Protein AF-A0A958IWS3-F1 (afdb_monomer)

Structure (mmCIF, N/CA/C/O backbone):
data_AF-A0A958IWS3-F1
#
_entry.id   AF-A0A958IWS3-F1
#
loop_
_atom_site.group_PDB
_atom_site.id
_atom_site.type_symbol
_atom_site.label_atom_id
_atom_site.label_alt_id
_atom_site.label_comp_id
_atom_site.label_asym_id
_atom_site.label_entity_id
_atom_site.label_seq_id
_atom_site.pdbx_PDB_ins_code
_atom_site.Cartn_x
_atom_site.Cartn_y
_atom_site.Cartn_z
_atom_site.occupancy
_atom_site.B_iso_or_equiv
_atom_site.auth_seq_id
_atom_site.auth_comp_id
_atom_site.auth_asym_id
_atom_site.auth_atom_id
_atom_site.pdbx_PDB_model_num
ATOM 1 N N . ARG A 1 1 ? -24.793 9.537 25.119 1.00 51.03 1 ARG A N 1
ATOM 2 C CA . ARG A 1 1 ? -24.970 8.176 24.562 1.00 51.03 1 ARG A CA 1
ATOM 3 C C . ARG A 1 1 ? -23.933 7.932 23.467 1.00 51.03 1 ARG A C 1
ATOM 5 O O . ARG A 1 1 ? -23.207 6.966 23.601 1.00 51.03 1 ARG A O 1
ATOM 12 N N . ASP A 1 2 ? -23.706 8.887 22.560 1.00 61.97 2 ASP A N 1
ATOM 13 C CA . ASP A 1 2 ? -22.748 8.758 21.442 1.00 61.97 2 ASP A CA 1
ATOM 14 C C . ASP A 1 2 ? -21.274 8.515 21.813 1.00 61.97 2 ASP A C 1
ATOM 16 O O . ASP A 1 2 ? -20.557 7.864 21.063 1.00 61.97 2 ASP A O 1
ATOM 20 N N . VAL A 1 3 ? -20.793 9.020 22.956 1.00 63.09 3 VAL A N 1
ATOM 21 C CA . VAL A 1 3 ? -19.391 8.812 23.378 1.00 63.09 3 VAL A CA 1
ATOM 22 C C . VAL A 1 3 ? -19.126 7.338 23.709 1.00 63.09 3 VAL A C 1
ATOM 24 O O . VAL A 1 3 ? -18.159 6.768 23.223 1.00 63.09 3 VAL A O 1
ATOM 27 N N . ALA A 1 4 ? -20.041 6.688 24.436 1.00 74.38 4 ALA A N 1
ATOM 28 C CA . ALA A 1 4 ? -19.896 5.283 24.819 1.00 74.38 4 ALA A CA 1
ATOM 29 C C . ALA A 1 4 ? -19.948 4.333 23.608 1.00 74.38 4 ALA A C 1
ATOM 31 O O . ALA A 1 4 ? -19.240 3.328 23.581 1.00 74.38 4 ALA A O 1
ATOM 32 N N . ASP A 1 5 ? -20.754 4.663 22.595 1.00 78.69 5 ASP A N 1
ATOM 33 C CA . ASP A 1 5 ? -20.848 3.871 21.366 1.00 78.69 5 ASP A CA 1
ATOM 34 C C . ASP A 1 5 ? -19.578 4.013 20.509 1.00 78.69 5 ASP A C 1
ATOM 36 O O . ASP A 1 5 ? -19.075 3.025 19.973 1.00 78.69 5 ASP A O 1
ATOM 40 N N . ARG A 1 6 ? -18.997 5.220 20.440 1.00 75.50 6 ARG A N 1
ATOM 41 C CA . ARG A 1 6 ? -17.721 5.475 19.747 1.00 75.50 6 ARG A CA 1
ATOM 42 C C . ARG A 1 6 ? -16.547 4.757 20.400 1.00 75.50 6 ARG A C 1
ATOM 44 O O . ARG A 1 6 ? -15.743 4.160 19.685 1.00 75.50 6 ARG A O 1
ATOM 51 N N . ASP A 1 7 ? -16.476 4.786 21.727 1.00 80.56 7 ASP A N 1
ATOM 52 C CA . ASP A 1 7 ? -15.429 4.105 22.490 1.00 80.56 7 ASP A CA 1
ATOM 53 C C . ASP A 1 7 ? -15.537 2.585 22.319 1.00 80.56 7 ASP A C 1
ATOM 55 O O . ASP A 1 7 ? -14.539 1.899 22.098 1.00 80.56 7 ASP A O 1
ATOM 59 N N . ARG A 1 8 ? -16.762 2.046 22.316 1.00 86.38 8 ARG A N 1
ATOM 60 C CA . ARG A 1 8 ? -17.004 0.621 22.064 1.00 86.38 8 ARG A CA 1
ATOM 61 C C . ARG A 1 8 ? -16.548 0.191 20.668 1.00 86.38 8 ARG A C 1
ATOM 63 O O . ARG A 1 8 ? -15.902 -0.847 20.532 1.00 86.38 8 ARG A O 1
ATOM 70 N N . LEU A 1 9 ? -16.863 0.978 19.639 1.00 85.88 9 LEU A N 1
ATOM 71 C CA . LEU A 1 9 ? -16.409 0.714 18.270 1.00 85.88 9 LEU A CA 1
ATOM 72 C C . LEU A 1 9 ? -14.882 0.829 18.141 1.00 85.88 9 LEU A C 1
ATOM 74 O O . LEU A 1 9 ? -14.274 0.038 17.421 1.00 85.88 9 LEU A O 1
ATOM 78 N N . ALA A 1 10 ? -14.257 1.763 18.866 1.00 85.06 10 ALA A N 1
ATOM 79 C CA . ALA A 1 10 ? -12.801 1.907 18.910 1.00 85.06 10 ALA A CA 1
ATOM 80 C C . ALA A 1 10 ? -12.129 0.636 19.447 1.00 85.06 10 ALA A C 1
ATOM 82 O O . ALA A 1 10 ? -11.186 0.127 18.840 1.00 85.06 10 ALA A O 1
ATOM 83 N N . ILE A 1 11 ? -12.661 0.096 20.549 1.00 87.19 11 ILE A N 1
ATOM 84 C CA . ILE A 1 11 ? -12.180 -1.140 21.176 1.00 87.19 11 ILE A CA 1
ATOM 85 C C . ILE A 1 11 ? -12.314 -2.318 20.204 1.00 87.19 11 ILE A C 1
ATOM 87 O O . ILE A 1 11 ? -11.347 -3.043 19.979 1.00 87.19 11 ILE A O 1
ATOM 91 N N . GLN A 1 12 ? -13.472 -2.468 19.556 1.00 89.19 12 GLN A N 1
ATOM 92 C CA . GLN A 1 12 ? -13.689 -3.537 18.578 1.00 89.19 12 GLN A CA 1
ATOM 93 C C . GLN A 1 12 ? -12.730 -3.432 17.380 1.00 89.19 12 GLN A C 1
ATOM 95 O O . GLN A 1 12 ? -12.196 -4.439 16.908 1.00 89.19 12 GLN A O 1
ATOM 100 N N . LEU A 1 13 ? -12.482 -2.218 16.878 1.00 90.50 13 LEU A N 1
ATOM 101 C CA . LEU A 1 13 ? -11.506 -2.008 15.812 1.00 90.50 13 LEU A CA 1
ATOM 102 C C . LEU A 1 13 ? -10.088 -2.352 16.284 1.00 90.50 13 LEU A C 1
ATOM 104 O O . LEU A 1 13 ? -9.348 -2.998 15.545 1.00 90.50 13 LEU A O 1
ATOM 108 N N . MET A 1 14 ? -9.708 -1.956 17.499 1.00 90.12 14 MET A N 1
ATOM 109 C CA . MET A 1 14 ? -8.414 -2.312 18.084 1.00 90.12 14 MET A CA 1
ATOM 110 C C . MET A 1 14 ? -8.205 -3.824 18.140 1.00 90.12 14 MET A C 1
ATOM 112 O O . MET A 1 14 ? -7.153 -4.304 17.716 1.00 90.12 14 MET A O 1
ATOM 116 N N . GLU A 1 15 ? -9.200 -4.574 18.612 1.00 89.81 15 GLU A N 1
ATOM 117 C CA . GLU A 1 15 ? -9.157 -6.038 18.646 1.00 89.81 15 GLU A CA 1
ATOM 118 C C . GLU A 1 15 ? -8.974 -6.612 17.234 1.00 89.81 15 GLU A C 1
ATOM 120 O O . GLU A 1 15 ? -8.077 -7.422 16.997 1.00 89.81 15 GLU A O 1
ATOM 125 N N . ASN A 1 16 ? -9.737 -6.115 16.255 1.00 88.00 16 ASN A N 1
ATOM 126 C CA . ASN A 1 16 ? -9.606 -6.531 14.857 1.00 88.00 16 ASN A CA 1
ATOM 127 C C . ASN A 1 16 ? -8.233 -6.198 14.250 1.00 88.00 16 ASN A C 1
ATOM 129 O O . ASN A 1 16 ? -7.681 -6.985 13.482 1.00 88.00 16 ASN A O 1
ATOM 133 N N . LEU A 1 17 ? -7.634 -5.059 14.595 1.00 88.00 17 LEU A N 1
ATOM 134 C CA . LEU A 1 17 ? -6.296 -4.699 14.122 1.00 88.00 17 LEU A CA 1
ATOM 135 C C . LEU A 1 17 ? -5.208 -5.621 14.691 1.00 88.00 17 LEU A C 1
ATOM 137 O O . LEU A 1 17 ? -4.208 -5.872 14.006 1.00 88.00 17 LEU A O 1
ATOM 141 N N . GLN A 1 18 ? -5.407 -6.141 15.904 1.00 86.00 18 GLN A N 1
ATOM 142 C CA . GLN A 1 18 ? -4.487 -7.063 16.576 1.00 86.00 18 GLN A CA 1
ATOM 143 C C . GLN A 1 18 ? -4.638 -8.517 16.112 1.00 86.00 18 GLN A C 1
ATOM 145 O O . GLN A 1 18 ? -3.690 -9.287 16.235 1.00 86.00 18 GLN A O 1
ATOM 150 N N . ARG A 1 19 ? -5.773 -8.885 15.508 1.00 89.06 19 ARG A N 1
ATOM 151 C CA . ARG A 1 19 ? -6.006 -10.229 14.961 1.00 89.06 19 ARG A CA 1
ATOM 152 C C . ARG A 1 19 ? -4.977 -10.624 13.905 1.00 89.06 19 ARG A C 1
ATOM 154 O O . ARG A 1 19 ? -4.791 -9.921 12.910 1.00 89.06 19 ARG A O 1
ATOM 161 N N . GLU A 1 20 ? -4.315 -11.756 14.104 1.00 83.19 20 GLU A N 1
ATOM 162 C CA . GLU A 1 20 ? -3.291 -12.269 13.182 1.00 83.19 20 GLU A CA 1
ATOM 163 C C . GLU A 1 20 ? -3.886 -12.940 11.941 1.00 83.19 20 GLU A C 1
ATOM 165 O O . GLU A 1 20 ? -3.239 -12.976 10.898 1.00 83.19 20 GLU A O 1
ATOM 170 N N . ASP A 1 21 ? -5.125 -13.424 12.038 1.00 83.50 21 ASP A N 1
ATOM 171 C CA . ASP A 1 21 ? -5.863 -14.084 10.961 1.00 83.50 21 ASP A CA 1
ATOM 172 C C . ASP A 1 21 ? -6.512 -13.099 9.978 1.00 83.50 21 ASP A C 1
ATOM 174 O O . ASP A 1 21 ? -6.904 -13.484 8.877 1.00 83.50 21 ASP A O 1
ATOM 178 N N . LEU A 1 22 ? -6.599 -11.819 10.350 1.00 86.38 22 LEU A N 1
ATOM 179 C CA . LEU A 1 22 ? -7.222 -10.792 9.527 1.00 86.38 22 LEU A CA 1
ATOM 180 C C . LEU A 1 22 ? -6.250 -10.256 8.467 1.00 86.38 22 LEU A C 1
ATOM 182 O O . LEU A 1 22 ? -5.120 -9.852 8.774 1.00 86.38 22 LEU A O 1
ATOM 186 N N . SER A 1 23 ? -6.709 -10.203 7.215 1.00 91.38 23 SER A N 1
ATOM 187 C CA . SER A 1 23 ? -5.912 -9.698 6.098 1.00 91.38 23 SER A CA 1
ATOM 188 C C . SER A 1 23 ? -5.564 -8.209 6.291 1.00 91.38 23 SER A C 1
ATOM 190 O O . SER A 1 23 ? -6.364 -7.433 6.828 1.00 91.38 23 SER A O 1
ATOM 192 N N . PRO A 1 24 ? -4.381 -7.752 5.835 1.00 92.75 24 PRO A N 1
ATOM 193 C CA . PRO A 1 24 ? -4.035 -6.332 5.827 1.00 92.75 24 PRO A CA 1
ATOM 194 C C . PRO A 1 24 ? -5.052 -5.441 5.094 1.00 92.75 24 PRO A C 1
ATOM 196 O O . PRO A 1 24 ? -5.200 -4.274 5.458 1.00 92.75 24 PRO A O 1
ATOM 199 N N . ILE A 1 25 ? -5.750 -5.976 4.084 1.00 95.50 25 ILE A N 1
ATOM 200 C CA . ILE A 1 25 ? -6.798 -5.261 3.343 1.00 95.50 25 ILE A CA 1
ATOM 201 C C . ILE A 1 25 ? -8.041 -5.078 4.212 1.00 95.50 25 ILE A C 1
ATOM 203 O O . ILE A 1 25 ? -8.577 -3.972 4.274 1.00 95.50 25 ILE A O 1
ATOM 207 N N . ASP A 1 26 ? -8.451 -6.107 4.950 1.00 94.25 26 ASP A N 1
ATOM 208 C CA . ASP A 1 26 ? -9.602 -6.016 5.854 1.00 94.25 26 ASP A CA 1
ATOM 209 C C . ASP A 1 26 ? -9.333 -5.031 6.995 1.00 94.25 26 ASP A C 1
ATOM 211 O O . ASP A 1 26 ? -10.180 -4.202 7.323 1.00 94.25 26 ASP A O 1
ATOM 215 N N . LYS A 1 27 ? -8.107 -5.032 7.536 1.00 94.38 27 LYS A N 1
ATOM 216 C CA . LYS A 1 27 ? -7.655 -4.031 8.517 1.00 94.38 27 LYS A CA 1
ATOM 217 C C . LYS A 1 27 ? -7.737 -2.606 7.964 1.00 94.38 27 LYS A C 1
ATOM 219 O O . LYS A 1 27 ? -8.176 -1.695 8.665 1.00 94.38 27 LYS A O 1
ATOM 224 N N . ALA A 1 28 ? -7.334 -2.406 6.709 1.00 95.81 28 ALA A N 1
ATOM 225 C CA . ALA A 1 28 ? -7.420 -1.108 6.044 1.00 95.81 28 ALA A CA 1
ATOM 226 C C . ALA A 1 28 ? -8.875 -0.654 5.840 1.00 95.81 28 ALA A C 1
ATOM 228 O O . ALA A 1 28 ? -9.194 0.511 6.081 1.00 95.81 28 ALA A O 1
ATOM 229 N N . ARG A 1 29 ? -9.766 -1.571 5.442 1.00 95.44 29 ARG A N 1
ATOM 230 C CA . ARG A 1 29 ? -11.201 -1.296 5.276 1.00 95.44 29 ARG A CA 1
ATOM 231 C C . ARG A 1 29 ? -11.873 -0.971 6.610 1.00 95.44 29 ARG A C 1
ATOM 233 O O . ARG A 1 29 ? -12.578 0.029 6.684 1.00 95.44 29 ARG A O 1
ATOM 240 N N . GLY A 1 30 ? -11.566 -1.717 7.672 1.00 93.81 30 GLY A N 1
ATOM 241 C CA . GLY A 1 30 ? -12.077 -1.442 9.019 1.00 93.81 30 GLY A CA 1
ATOM 242 C C . GLY A 1 30 ? -11.669 -0.062 9.551 1.00 93.81 30 GLY A C 1
ATOM 243 O O . GLY A 1 30 ? -12.472 0.620 10.181 1.00 93.81 30 GLY A O 1
ATOM 244 N N . LEU A 1 31 ? -10.453 0.407 9.237 1.00 94.50 31 LEU A N 1
ATOM 245 C CA . LEU A 1 31 ? -10.020 1.775 9.561 1.00 94.50 31 LEU A CA 1
ATOM 246 C C . LEU A 1 31 ? -10.840 2.847 8.826 1.00 94.50 31 LEU A C 1
ATOM 248 O O . LEU A 1 31 ? -11.169 3.876 9.419 1.00 94.50 31 LEU A O 1
ATOM 252 N N . LEU A 1 32 ? -11.157 2.629 7.544 1.00 94.19 32 LEU A N 1
ATOM 253 C CA . LEU A 1 32 ? -11.995 3.549 6.767 1.00 94.19 32 LEU A C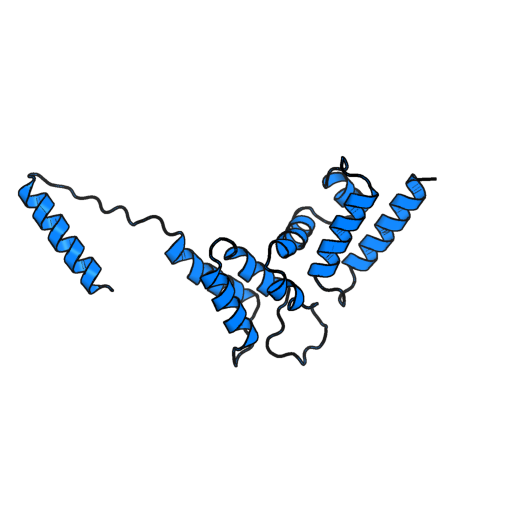A 1
ATOM 254 C C . LEU A 1 32 ? -13.428 3.578 7.286 1.00 94.19 32 LEU A C 1
ATOM 256 O O . LEU A 1 32 ? -13.970 4.663 7.483 1.00 94.19 32 LEU A O 1
ATOM 260 N N . GLU A 1 33 ? -14.012 2.408 7.529 1.00 92.50 33 GLU A N 1
ATOM 261 C CA . GLU A 1 33 ? -15.362 2.277 8.071 1.00 92.50 33 GLU A CA 1
ATOM 262 C C . GLU A 1 33 ? -15.461 2.977 9.427 1.00 92.50 33 GLU A C 1
ATOM 264 O O . GLU A 1 33 ? -16.312 3.842 9.619 1.00 92.50 33 GLU A O 1
ATOM 269 N N . TYR A 1 34 ? -14.512 2.724 10.331 1.00 92.38 34 TYR A N 1
ATOM 270 C CA . TYR A 1 34 ? -14.488 3.393 11.625 1.00 92.38 34 TYR A CA 1
ATOM 271 C C . TYR A 1 34 ? -14.383 4.916 11.491 1.00 92.38 34 TYR A C 1
ATOM 273 O O . TYR A 1 34 ? -15.173 5.637 12.103 1.00 92.38 34 TYR A O 1
ATOM 281 N N . LYS A 1 35 ? -13.497 5.434 10.625 1.00 93.25 35 LYS A N 1
ATOM 282 C CA . LYS A 1 35 ? -13.442 6.880 10.352 1.00 93.25 35 LYS A CA 1
ATOM 283 C C . LYS A 1 35 ? -14.794 7.408 9.856 1.00 93.25 35 LYS A C 1
ATOM 285 O O . LYS A 1 35 ? -15.217 8.477 10.289 1.00 93.25 35 LYS A O 1
ATOM 290 N N . GLN A 1 36 ? -15.470 6.686 8.963 1.00 91.50 36 GLN A N 1
ATOM 291 C CA . GLN A 1 36 ? -16.783 7.084 8.450 1.00 91.50 36 GLN A CA 1
ATOM 292 C C . GLN A 1 36 ? -17.836 7.136 9.564 1.00 91.50 36 GLN A C 1
ATOM 294 O O . GLN A 1 36 ? -18.618 8.084 9.585 1.00 91.50 36 GLN A O 1
ATOM 299 N N . THR A 1 37 ? -17.813 6.201 10.524 1.00 89.81 37 THR A N 1
ATOM 300 C CA . THR A 1 37 ? -18.733 6.232 11.679 1.00 89.81 37 THR A CA 1
ATOM 301 C C . THR A 1 37 ? -18.515 7.437 12.600 1.00 89.81 37 THR A C 1
ATOM 303 O O . THR A 1 37 ? -19.470 7.946 13.184 1.00 89.81 37 THR A O 1
ATOM 306 N N . LEU A 1 38 ? -17.277 7.933 12.716 1.00 88.75 38 LEU A N 1
ATOM 307 C CA . LEU A 1 38 ? -16.971 9.144 13.486 1.00 88.75 38 LEU A CA 1
ATOM 308 C C . LEU A 1 38 ? -17.421 10.429 12.773 1.00 88.75 38 LEU A C 1
ATOM 310 O O . LEU A 1 38 ? -17.717 11.425 13.438 1.00 88.75 38 LEU A O 1
ATOM 314 N N . GLY A 1 39 ? -17.511 10.380 11.443 1.00 89.50 39 GLY A N 1
ATOM 315 C CA . GLY A 1 39 ? -17.989 11.456 10.584 1.00 89.50 39 GLY A CA 1
ATOM 316 C C . GLY A 1 39 ? -16.979 11.873 9.504 1.00 89.50 39 GLY A C 1
ATOM 317 O O . GLY A 1 39 ? -15.766 11.665 9.635 1.00 89.50 39 GLY A O 1
ATOM 318 N N . PRO A 1 40 ? -17.450 12.497 8.407 1.00 87.06 40 PRO A N 1
ATOM 319 C CA . PRO A 1 40 ? -16.587 12.906 7.296 1.00 87.06 40 PRO A CA 1
ATOM 320 C C . PRO A 1 40 ? -15.513 13.919 7.727 1.00 87.06 40 PRO A C 1
ATOM 322 O O . PRO A 1 40 ? -14.352 13.770 7.339 1.00 87.06 40 PRO A O 1
ATOM 325 N N . GLU A 1 41 ? -15.876 14.856 8.609 1.00 91.00 41 GLU A N 1
ATOM 326 C CA . GLU A 1 41 ? -15.003 15.911 9.153 1.00 91.00 41 GLU A CA 1
ATOM 327 C C . GLU A 1 41 ? -13.955 15.398 10.153 1.00 91.00 41 GLU A C 1
ATOM 329 O O . GLU A 1 41 ? -13.031 16.122 10.530 1.00 91.00 41 GLU A O 1
ATOM 334 N N . THR A 1 42 ? -14.065 14.146 10.611 1.00 92.31 42 THR A N 1
ATOM 335 C CA . THR A 1 42 ? -13.110 13.588 11.569 1.00 92.31 42 THR A CA 1
ATOM 336 C C . THR A 1 42 ? -11.724 13.498 10.944 1.00 92.31 42 THR A C 1
ATOM 338 O O . THR A 1 42 ? -11.520 12.852 9.913 1.00 92.31 42 THR A O 1
ATOM 341 N N . GLN A 1 43 ? -10.741 14.113 11.596 1.00 95.00 43 GLN A N 1
ATOM 342 C CA . GLN A 1 43 ? -9.343 14.000 11.202 1.00 95.00 43 GLN A CA 1
ATOM 343 C C . GLN A 1 43 ? -8.794 12.620 11.558 1.00 95.00 43 GLN A C 1
ATOM 345 O O . GLN A 1 43 ? -9.139 12.042 12.589 1.00 95.00 43 GLN A O 1
ATOM 350 N N . TRP A 1 44 ? -7.864 12.114 10.750 1.00 95.62 44 TRP A N 1
ATOM 351 C CA . TRP A 1 44 ? -7.221 10.833 11.038 1.00 95.62 44 TRP A CA 1
ATOM 352 C C . TRP A 1 44 ? -6.486 10.803 12.383 1.00 95.62 44 TRP A C 1
ATOM 354 O O . TRP A 1 44 ? -6.409 9.744 12.991 1.00 95.62 44 TRP A O 1
ATOM 364 N N . LYS A 1 45 ? -6.020 11.954 12.880 1.00 95.38 45 LYS A N 1
ATOM 365 C CA . LYS A 1 45 ? -5.389 12.057 14.200 1.00 95.38 45 LYS A CA 1
ATOM 366 C C . LYS A 1 45 ? -6.316 11.596 15.332 1.00 95.38 45 LYS A C 1
ATOM 368 O O . LYS A 1 45 ? -5.880 10.878 16.220 1.00 95.38 45 LYS A O 1
ATOM 373 N N . ALA A 1 46 ? -7.606 11.928 15.259 1.00 92.44 46 ALA A N 1
ATOM 374 C CA . ALA A 1 46 ? -8.582 11.474 16.248 1.00 92.44 46 ALA A CA 1
ATOM 375 C C . ALA A 1 46 ? -8.785 9.950 16.189 1.00 92.44 46 ALA A C 1
ATOM 377 O O . ALA A 1 46 ? -8.887 9.297 17.220 1.00 92.44 46 ALA A O 1
ATOM 378 N N . VAL A 1 47 ? -8.792 9.365 14.983 1.00 92.31 47 VAL A N 1
ATOM 379 C CA . VAL A 1 47 ? -8.855 7.903 14.806 1.00 92.31 47 VAL A CA 1
ATOM 380 C C . VAL A 1 47 ? -7.651 7.228 15.462 1.00 92.31 47 VAL A C 1
ATOM 382 O O . VAL A 1 47 ? -7.796 6.195 16.107 1.00 92.31 47 VAL A O 1
ATOM 385 N N . GLU A 1 48 ? -6.464 7.807 15.319 1.00 94.81 48 GLU A N 1
ATOM 386 C CA . GLU A 1 48 ? -5.223 7.283 15.901 1.00 94.81 48 GLU A CA 1
ATOM 387 C C . GLU A 1 48 ? -5.195 7.367 17.414 1.00 94.81 48 GLU A C 1
ATOM 389 O O . GLU A 1 48 ? -4.797 6.407 18.065 1.00 94.81 48 GLU A O 1
ATOM 394 N N . GLU A 1 49 ? -5.650 8.486 17.970 1.00 91.88 49 GLU A N 1
ATOM 395 C CA . GLU A 1 49 ? -5.763 8.671 19.415 1.00 91.88 49 GLU A CA 1
ATOM 396 C C . GLU A 1 49 ? -6.756 7.671 20.025 1.00 91.88 49 GLU A C 1
ATOM 398 O O . GLU A 1 49 ? -6.458 7.070 21.053 1.00 91.88 49 GLU A O 1
ATOM 403 N N . LEU A 1 50 ? -7.893 7.429 19.362 1.00 89.94 50 LEU A N 1
ATOM 404 C CA . LEU A 1 50 ? -8.927 6.502 19.839 1.00 89.94 50 LEU A CA 1
ATOM 405 C C . LEU A 1 50 ? -8.540 5.024 19.694 1.00 89.94 50 LEU A C 1
ATOM 407 O O . LEU A 1 50 ? -8.922 4.204 20.522 1.00 89.94 50 LEU A O 1
ATOM 411 N N . THR A 1 51 ? -7.803 4.667 18.641 1.00 89.44 51 THR A N 1
ATOM 412 C CA . THR A 1 51 ? -7.450 3.265 18.338 1.00 89.44 51 THR A CA 1
ATOM 413 C C . THR A 1 51 ? -6.028 2.888 18.756 1.00 89.44 51 THR A C 1
ATOM 415 O O . THR A 1 51 ? -5.631 1.731 18.633 1.00 89.44 51 THR A O 1
ATOM 418 N N . GLY A 1 52 ? -5.209 3.855 19.173 1.00 90.88 52 GLY A N 1
ATOM 419 C CA . GLY A 1 52 ? -3.794 3.657 19.497 1.00 90.88 52 GLY A CA 1
ATOM 420 C C . GLY A 1 52 ? -2.907 3.268 18.305 1.00 90.88 52 GLY A C 1
ATOM 421 O O . GLY A 1 52 ? -1.728 2.956 18.493 1.00 90.88 52 GLY A O 1
ATOM 422 N N . ILE A 1 53 ? -3.430 3.256 17.072 1.00 93.75 53 ILE A N 1
ATOM 423 C CA . ILE A 1 53 ? -2.633 2.946 15.883 1.00 93.75 53 ILE A CA 1
ATOM 424 C C . ILE A 1 53 ? -1.716 4.124 15.539 1.00 93.75 53 ILE A C 1
ATOM 426 O O . ILE A 1 53 ? -2.131 5.277 15.500 1.00 93.75 53 ILE A O 1
ATOM 430 N N . SER A 1 54 ? -0.450 3.837 15.230 1.00 95.94 54 SER A N 1
ATOM 431 C CA . SER A 1 54 ? 0.459 4.882 14.746 1.00 95.94 54 SER A CA 1
ATOM 432 C C . SER A 1 54 ? 0.086 5.366 13.343 1.00 95.94 54 SER A C 1
ATOM 434 O O . SER A 1 54 ? -0.317 4.574 12.486 1.00 95.94 54 SER A O 1
ATOM 436 N N . GLU A 1 55 ? 0.384 6.634 13.059 1.00 96.50 55 GLU A N 1
ATOM 437 C CA . GLU A 1 55 ? 0.238 7.219 11.722 1.00 96.50 55 GLU A CA 1
ATOM 438 C C . GLU A 1 55 ? 0.924 6.425 10.630 1.00 96.50 55 GLU A C 1
ATOM 440 O O . GLU A 1 55 ? 0.328 6.125 9.591 1.00 96.50 55 GLU A O 1
ATOM 445 N N . ARG A 1 56 ? 2.159 6.006 10.880 1.00 95.94 56 ARG A N 1
ATOM 446 C CA . ARG A 1 56 ? 2.897 5.187 9.928 1.00 95.94 56 ARG A CA 1
ATOM 447 C C . ARG A 1 56 ? 2.150 3.891 9.607 1.00 95.94 56 ARG A C 1
ATOM 449 O O . ARG A 1 56 ? 2.141 3.476 8.450 1.00 95.94 56 ARG A O 1
ATOM 456 N N . ARG A 1 57 ? 1.545 3.237 10.605 1.00 94.62 57 ARG A N 1
ATOM 457 C CA . ARG A 1 57 ? 0.829 1.968 10.412 1.00 94.62 57 ARG A CA 1
ATOM 458 C C . ARG A 1 57 ? -0.516 2.178 9.717 1.00 94.62 57 ARG A C 1
ATOM 460 O O . ARG A 1 57 ? -0.809 1.445 8.777 1.00 94.62 57 ARG A O 1
ATOM 467 N N . ARG A 1 58 ? -1.266 3.216 10.102 1.00 95.88 58 ARG A N 1
ATOM 468 C CA . ARG A 1 58 ? -2.486 3.667 9.414 1.00 95.88 58 ARG A CA 1
ATOM 469 C C . ARG A 1 58 ? -2.213 3.903 7.928 1.00 95.88 58 ARG A C 1
ATOM 471 O O . ARG A 1 58 ? -2.861 3.300 7.081 1.00 95.88 58 ARG A O 1
ATOM 478 N N . GLN A 1 59 ? -1.214 4.728 7.605 1.00 96.12 59 GLN A N 1
ATOM 479 C CA . GLN A 1 59 ? -0.839 5.033 6.220 1.00 96.12 59 GLN A CA 1
ATOM 480 C C . GLN A 1 59 ? -0.430 3.776 5.441 1.00 96.12 59 GLN A C 1
ATOM 482 O O . GLN A 1 59 ? -0.803 3.636 4.282 1.00 96.12 59 GLN A O 1
ATOM 487 N N . GLN A 1 60 ? 0.310 2.852 6.064 1.00 94.56 60 GLN A N 1
ATOM 488 C CA . GLN A 1 60 ? 0.689 1.590 5.423 1.00 94.56 60 GLN A CA 1
ATOM 489 C C . GLN A 1 60 ? -0.521 0.746 5.041 1.00 94.56 60 GLN A C 1
ATOM 491 O O . GLN A 1 60 ? -0.548 0.258 3.919 1.00 94.56 60 GLN A O 1
ATOM 496 N N . PHE A 1 61 ? -1.496 0.583 5.939 1.00 95.00 61 PHE A N 1
ATOM 497 C CA . PHE A 1 61 ? -2.710 -0.171 5.637 1.00 95.00 61 PHE A CA 1
ATOM 498 C C . PHE A 1 61 ? -3.526 0.500 4.538 1.00 95.00 61 PHE A C 1
ATOM 500 O O . PHE A 1 61 ? -3.838 -0.139 3.539 1.00 95.00 61 PHE A O 1
ATOM 507 N N . LEU A 1 62 ? -3.810 1.796 4.680 1.00 96.50 62 LEU A N 1
ATOM 508 C CA . LEU A 1 62 ? -4.611 2.527 3.699 1.00 96.50 62 LEU A CA 1
ATOM 509 C C . LEU A 1 62 ? -3.959 2.545 2.317 1.00 96.50 62 LEU A C 1
ATOM 511 O O . LEU A 1 62 ? -4.656 2.394 1.322 1.00 96.50 62 LEU A O 1
ATOM 515 N N . ALA A 1 63 ? -2.629 2.648 2.244 1.00 96.62 63 ALA A N 1
ATOM 516 C CA . ALA A 1 63 ? -1.922 2.607 0.972 1.00 96.62 63 ALA A CA 1
ATOM 517 C C . ALA A 1 63 ? -2.145 1.289 0.219 1.00 96.62 63 ALA A C 1
ATOM 519 O O . ALA A 1 63 ? -2.100 1.301 -1.001 1.00 96.62 63 ALA A O 1
ATOM 520 N N . LEU A 1 64 ? -2.397 0.160 0.894 1.00 96.31 64 LEU A N 1
ATOM 521 C CA . LEU A 1 64 ? -2.668 -1.119 0.217 1.00 96.31 64 LEU A CA 1
ATOM 522 C C . LEU A 1 64 ? -3.951 -1.082 -0.615 1.00 96.31 64 LEU A C 1
ATOM 524 O O . LEU A 1 64 ? -4.053 -1.820 -1.592 1.00 96.31 64 LEU A O 1
ATOM 528 N N . LEU A 1 65 ? -4.892 -0.203 -0.268 1.00 96.75 65 LEU A N 1
ATOM 529 C CA . LEU A 1 65 ? -6.125 -0.001 -1.023 1.00 96.75 65 LEU A CA 1
ATOM 530 C C . LEU A 1 65 ? -5.895 0.753 -2.345 1.00 96.75 65 LEU A C 1
ATOM 532 O O . LEU A 1 65 ? -6.782 0.752 -3.192 1.00 96.75 65 LEU A O 1
ATOM 536 N N . ASP A 1 66 ? -4.707 1.339 -2.558 1.00 95.81 66 ASP A N 1
ATOM 537 C CA . ASP A 1 66 ? -4.303 1.904 -3.856 1.00 95.81 66 ASP A CA 1
ATOM 538 C C . ASP A 1 66 ? -3.931 0.812 -4.881 1.00 95.81 66 ASP A C 1
ATOM 540 O O . ASP A 1 66 ? -3.699 1.115 -6.054 1.00 95.81 66 ASP A O 1
ATOM 544 N N . LEU A 1 67 ? -3.777 -0.450 -4.459 1.00 96.50 67 LEU A N 1
ATOM 545 C CA . LEU A 1 67 ? -3.490 -1.547 -5.383 1.00 96.50 67 LEU A CA 1
ATOM 546 C C . LEU A 1 67 ? -4.725 -1.878 -6.236 1.00 96.50 67 LEU A C 1
ATOM 548 O O . LEU A 1 67 ? -5.849 -1.717 -5.766 1.00 96.50 67 LEU A O 1
ATOM 552 N N . PRO A 1 68 ? -4.541 -2.405 -7.457 1.00 96.00 68 PRO A N 1
ATOM 553 C CA . PRO A 1 68 ? -5.629 -3.004 -8.227 1.00 96.00 68 PRO A CA 1
ATOM 554 C C . PRO A 1 68 ? -6.406 -4.051 -7.413 1.00 96.00 68 PRO A C 1
ATOM 556 O O . PRO A 1 68 ? -5.803 -4.812 -6.655 1.00 96.00 68 PRO A O 1
ATOM 559 N N . GLU A 1 69 ? -7.732 -4.090 -7.558 1.00 94.31 69 GLU A N 1
ATOM 560 C CA . GLU A 1 69 ? -8.619 -4.942 -6.747 1.00 94.31 69 GLU A CA 1
ATOM 561 C C . GLU A 1 69 ? -8.268 -6.432 -6.844 1.00 94.31 69 GLU A C 1
ATOM 563 O O . GLU A 1 69 ? -8.242 -7.138 -5.839 1.00 94.31 69 GLU A O 1
ATOM 568 N N . ASP A 1 70 ? -7.897 -6.888 -8.035 1.00 92.94 70 ASP A N 1
ATOM 569 C CA . ASP A 1 70 ? -7.448 -8.253 -8.290 1.00 92.94 70 ASP A CA 1
ATOM 570 C C . ASP A 1 70 ? -6.137 -8.598 -7.564 1.00 92.94 70 ASP A C 1
ATOM 572 O O . ASP A 1 70 ? -5.923 -9.743 -7.180 1.00 92.94 70 ASP A O 1
ATOM 576 N N . ILE A 1 71 ? -5.270 -7.612 -7.316 1.00 93.81 71 ILE A N 1
ATOM 577 C CA . ILE A 1 71 ? -4.090 -7.790 -6.460 1.00 93.81 71 ILE A CA 1
ATOM 578 C C . ILE A 1 71 ? -4.493 -7.762 -4.983 1.00 93.81 71 ILE A C 1
ATOM 580 O O . ILE A 1 71 ? -3.942 -8.534 -4.202 1.00 93.81 71 ILE A O 1
ATOM 584 N N . GLN A 1 72 ? -5.437 -6.900 -4.584 1.00 94.38 72 GLN A N 1
ATOM 585 C CA . GLN A 1 72 ? -5.895 -6.812 -3.192 1.00 94.38 72 GLN A CA 1
ATOM 586 C C . GLN A 1 72 ? -6.471 -8.140 -2.689 1.00 94.38 72 GLN A C 1
ATOM 588 O O . GLN A 1 72 ? -6.160 -8.549 -1.573 1.00 94.38 72 GLN A O 1
ATOM 593 N N . GLN A 1 73 ? -7.267 -8.817 -3.520 1.00 91.50 73 GLN A N 1
ATOM 594 C CA . GLN A 1 73 ? -7.903 -10.100 -3.196 1.00 91.50 73 GLN A CA 1
ATOM 595 C C . GLN A 1 73 ? -6.897 -11.223 -2.909 1.00 91.50 73 GLN A C 1
ATOM 597 O O . GLN A 1 73 ? 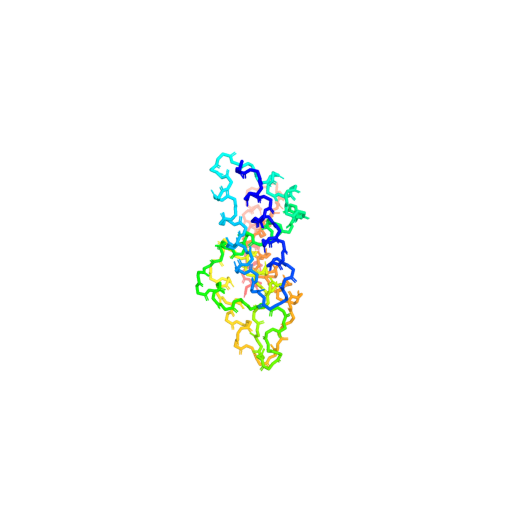-7.212 -12.175 -2.202 1.00 91.50 73 GLN A O 1
ATOM 602 N N . GLU A 1 74 ? -5.675 -11.098 -3.419 1.00 90.81 74 GLU A N 1
ATOM 603 C CA . GLU A 1 74 ? -4.624 -12.106 -3.270 1.00 90.81 74 GLU A CA 1
ATOM 604 C C . GLU A 1 74 ? -3.744 -11.851 -2.036 1.00 90.81 74 GLU A C 1
ATOM 606 O O . GLU A 1 74 ? -2.885 -12.673 -1.709 1.00 90.81 74 GLU A O 1
ATOM 611 N N . ILE A 1 75 ? -3.937 -10.722 -1.338 1.00 90.75 75 ILE A N 1
ATOM 612 C CA . ILE A 1 75 ? -3.176 -10.374 -0.135 1.00 90.75 75 ILE A CA 1
ATOM 613 C C . ILE A 1 75 ? -3.753 -11.106 1.072 1.00 90.75 75 ILE A C 1
ATOM 615 O O . ILE A 1 75 ? -4.879 -10.854 1.496 1.00 90.75 75 ILE A O 1
ATOM 619 N N . VAL A 1 76 ? -2.930 -11.950 1.686 1.00 86.88 76 VAL A N 1
ATOM 620 C CA . VAL A 1 76 ? -3.330 -12.797 2.814 1.00 86.88 76 VAL A CA 1
ATOM 621 C C . VAL A 1 76 ? -2.666 -12.378 4.125 1.00 86.88 76 VAL A C 1
ATOM 623 O O . VAL A 1 76 ? -1.653 -11.664 4.153 1.00 86.88 76 VAL A O 1
ATOM 626 N N . ALA A 1 77 ? -3.258 -12.822 5.232 1.00 80.31 77 ALA A N 1
ATOM 627 C CA . ALA A 1 77 ? -2.740 -12.588 6.570 1.00 80.31 77 ALA A CA 1
ATOM 628 C C . ALA A 1 77 ? -1.449 -13.386 6.825 1.00 80.31 77 ALA A C 1
ATOM 630 O O . ALA A 1 77 ? -1.171 -14.414 6.201 1.00 80.31 77 ALA A O 1
ATOM 631 N N . LEU A 1 78 ? -0.618 -12.909 7.752 1.00 68.69 78 LEU A N 1
ATOM 632 C CA . LEU A 1 78 ? 0.618 -13.603 8.099 1.00 68.69 78 LEU A CA 1
ATOM 633 C C . LEU A 1 78 ? 0.281 -14.776 9.031 1.00 68.69 78 LEU A C 1
ATOM 635 O O . LEU A 1 78 ? 0.183 -14.587 10.233 1.00 68.69 78 LEU A O 1
ATOM 639 N N . GLY A 1 79 ? 0.108 -15.977 8.476 1.00 60.00 79 GLY A N 1
ATOM 640 C CA . GLY A 1 79 ? -0.231 -17.180 9.253 1.00 60.00 79 GLY A CA 1
ATOM 641 C C . GLY A 1 79 ? -1.481 -17.919 8.776 1.00 60.00 79 GLY A C 1
ATOM 642 O O . GLY A 1 79 ? -1.697 -19.050 9.207 1.00 60.00 79 GLY A O 1
ATOM 643 N N . SER A 1 80 ? -2.250 -17.340 7.846 1.00 55.34 80 SER A N 1
ATOM 644 C CA . SER A 1 80 ? -3.306 -18.044 7.116 1.00 55.34 80 SER A CA 1
ATOM 645 C C . SER A 1 80 ? -2.659 -19.043 6.151 1.00 55.34 80 SER A C 1
ATOM 647 O O . SER A 1 80 ? -2.257 -18.687 5.049 1.00 55.34 80 SER A O 1
ATOM 649 N N . ASP A 1 81 ? -2.484 -20.266 6.641 1.00 49.09 81 ASP A N 1
ATOM 650 C CA . ASP A 1 81 ? -1.938 -21.437 5.957 1.00 49.09 81 ASP A CA 1
ATOM 651 C C . ASP A 1 81 ? -0.537 -21.268 5.322 1.00 49.09 81 ASP A C 1
ATOM 6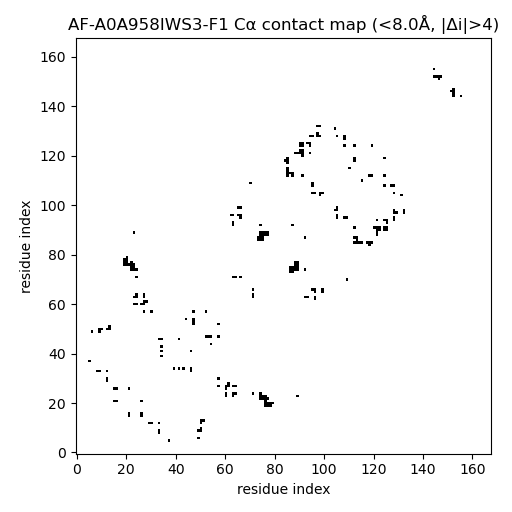53 O O . ASP A 1 81 ? -0.363 -20.867 4.169 1.00 49.09 81 ASP A O 1
ATOM 657 N N . ARG A 1 82 ? 0.498 -21.689 6.067 1.00 47.59 82 ARG A N 1
ATOM 658 C CA . ARG A 1 82 ? 1.880 -21.823 5.558 1.00 47.59 82 ARG A CA 1
ATOM 659 C C . ARG A 1 82 ? 2.005 -22.838 4.407 1.00 47.59 82 ARG A C 1
ATOM 661 O O . ARG A 1 82 ? 3.088 -22.948 3.839 1.00 47.59 82 ARG A O 1
ATOM 668 N N . SER A 1 83 ? 0.941 -23.573 4.065 1.00 50.69 83 SER A N 1
ATOM 669 C CA . SER A 1 83 ? 0.905 -24.498 2.930 1.00 50.69 83 SER A CA 1
ATOM 670 C C . SER A 1 83 ? 0.751 -23.800 1.573 1.00 50.69 83 SER A C 1
ATOM 672 O O . SER A 1 83 ? 0.959 -24.436 0.538 1.00 50.69 83 SER A O 1
ATOM 674 N N . THR A 1 84 ? 0.444 -22.499 1.534 1.00 55.69 84 THR A N 1
ATOM 675 C CA . THR A 1 84 ? 0.450 -21.740 0.276 1.00 55.69 84 THR A CA 1
ATOM 676 C C . THR A 1 84 ? 1.852 -21.230 -0.038 1.00 55.69 84 THR A C 1
ATOM 678 O O . THR A 1 84 ? 2.265 -20.127 0.329 1.00 55.69 84 THR A O 1
ATOM 681 N N . ARG A 1 85 ? 2.609 -22.047 -0.778 1.00 64.94 85 ARG A N 1
ATOM 682 C CA . ARG A 1 85 ? 3.748 -21.554 -1.563 1.00 64.94 85 ARG A CA 1
ATOM 683 C C . ARG A 1 85 ? 3.266 -20.299 -2.319 1.00 64.94 85 ARG A C 1
ATOM 685 O O . ARG A 1 85 ? 2.148 -20.291 -2.834 1.00 64.94 85 ARG A O 1
ATOM 692 N N . ASN A 1 86 ? 4.058 -19.224 -2.314 1.00 75.44 86 ASN A N 1
ATOM 693 C CA . ASN A 1 86 ? 3.755 -17.993 -3.065 1.00 75.44 86 ASN A CA 1
ATOM 694 C C . ASN A 1 86 ? 2.582 -17.138 -2.528 1.00 75.44 86 ASN A C 1
ATOM 696 O O . ASN A 1 86 ? 1.945 -16.403 -3.291 1.00 75.44 86 ASN A O 1
ATOM 700 N N . ALA A 1 87 ? 2.297 -17.202 -1.223 1.00 84.44 87 ALA A N 1
ATOM 701 C CA . ALA A 1 87 ? 1.355 -16.302 -0.556 1.00 84.44 87 ALA A CA 1
ATOM 702 C C . ALA A 1 87 ? 1.803 -14.824 -0.605 1.00 84.44 87 ALA A C 1
ATOM 704 O O . ALA A 1 87 ? 2.927 -14.474 -0.219 1.00 84.44 87 ALA A O 1
ATOM 705 N N . ILE A 1 88 ? 0.901 -13.921 -1.005 1.00 88.81 88 ILE A N 1
ATOM 706 C CA . ILE A 1 88 ? 1.177 -12.479 -1.039 1.00 88.81 88 ILE A CA 1
ATOM 707 C C . ILE A 1 88 ? 0.907 -11.874 0.338 1.00 88.81 88 ILE A C 1
ATOM 709 O O . ILE A 1 88 ? -0.192 -11.462 0.679 1.00 88.81 88 ILE A O 1
ATOM 713 N N . THR A 1 89 ? 1.947 -11.808 1.158 1.00 90.81 89 THR A N 1
ATOM 714 C CA . THR A 1 89 ? 1.898 -11.073 2.433 1.00 90.81 89 THR A CA 1
ATOM 715 C C . THR A 1 89 ? 1.936 -9.547 2.253 1.00 90.81 89 THR A C 1
ATOM 717 O O . THR A 1 89 ? 2.304 -9.021 1.200 1.00 90.81 89 THR A O 1
ATOM 720 N N . GLU A 1 90 ? 1.671 -8.807 3.333 1.00 92.06 90 GLU A N 1
ATOM 721 C CA . GLU A 1 90 ? 1.747 -7.338 3.373 1.00 92.06 90 GLU A CA 1
ATOM 722 C C . GLU A 1 90 ? 3.071 -6.770 2.823 1.00 92.06 90 GLU A C 1
ATOM 724 O O . GLU A 1 90 ? 3.087 -5.754 2.129 1.00 92.06 90 GLU A O 1
ATOM 729 N N . LYS A 1 91 ? 4.211 -7.421 3.105 1.00 91.31 91 LYS A N 1
ATOM 730 C CA . LYS A 1 91 ? 5.521 -6.954 2.616 1.00 91.31 91 LYS A CA 1
ATOM 731 C C . LYS A 1 91 ? 5.616 -7.029 1.089 1.00 91.31 91 LYS A C 1
ATOM 733 O O . LYS A 1 91 ? 6.167 -6.114 0.482 1.00 91.31 91 LYS A O 1
ATOM 738 N N . HIS A 1 92 ? 5.049 -8.069 0.480 1.00 93.44 92 HIS A N 1
ATOM 739 C CA . HIS A 1 92 ? 4.956 -8.195 -0.975 1.00 93.44 92 HIS A CA 1
ATOM 740 C C . HI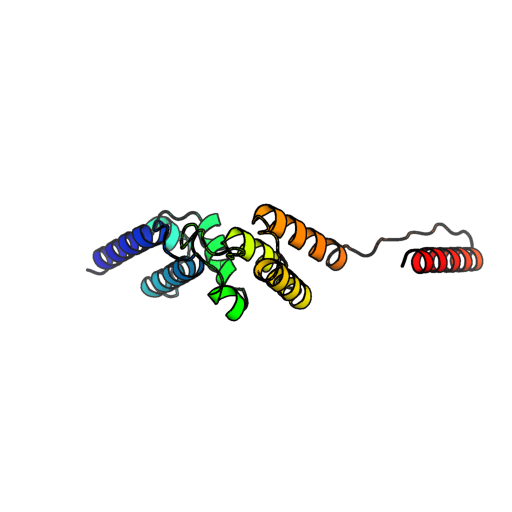S A 1 92 ? 4.039 -7.125 -1.566 1.00 93.44 92 HIS A C 1
ATOM 742 O O . HIS A 1 92 ? 4.415 -6.439 -2.513 1.00 93.44 92 HIS A O 1
ATOM 748 N N . ALA A 1 93 ? 2.873 -6.913 -0.955 1.00 94.62 93 ALA A N 1
ATOM 749 C CA . ALA A 1 93 ? 1.935 -5.879 -1.377 1.00 94.62 93 ALA A CA 1
ATOM 750 C C . ALA A 1 93 ? 2.563 -4.474 -1.339 1.00 94.62 93 ALA A C 1
ATOM 752 O O . ALA A 1 93 ? 2.418 -3.680 -2.268 1.00 94.62 93 ALA A O 1
ATOM 753 N N . ARG A 1 94 ? 3.371 -4.185 -0.313 1.00 94.81 94 ARG A N 1
ATOM 754 C CA . ARG A 1 94 ? 4.148 -2.939 -0.223 1.00 94.81 94 ARG A CA 1
ATOM 755 C C . ARG A 1 94 ? 5.211 -2.805 -1.316 1.00 94.81 94 ARG A C 1
ATOM 757 O O . ARG A 1 94 ? 5.488 -1.683 -1.737 1.00 94.81 94 ARG A O 1
ATOM 764 N N . ALA A 1 95 ? 5.790 -3.907 -1.787 1.00 95.19 95 ALA A N 1
ATOM 765 C CA . ALA A 1 95 ? 6.681 -3.892 -2.944 1.00 95.19 95 ALA A CA 1
ATOM 766 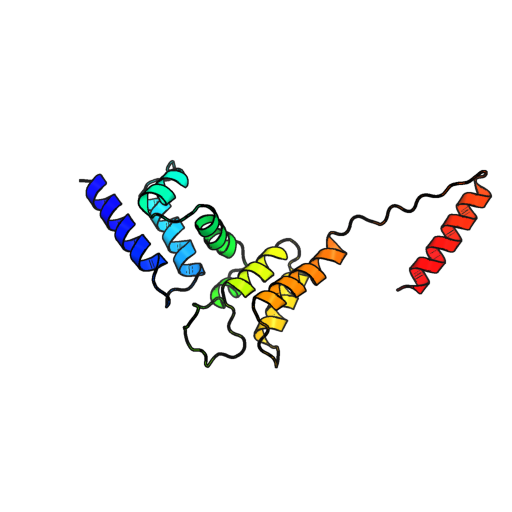C C . ALA A 1 95 ? 5.912 -3.543 -4.227 1.00 95.19 95 ALA A C 1
ATOM 768 O O . ALA A 1 95 ? 6.334 -2.663 -4.974 1.00 95.19 95 ALA A O 1
ATOM 769 N N . LEU A 1 96 ? 4.739 -4.149 -4.431 1.00 95.81 96 LEU A N 1
AT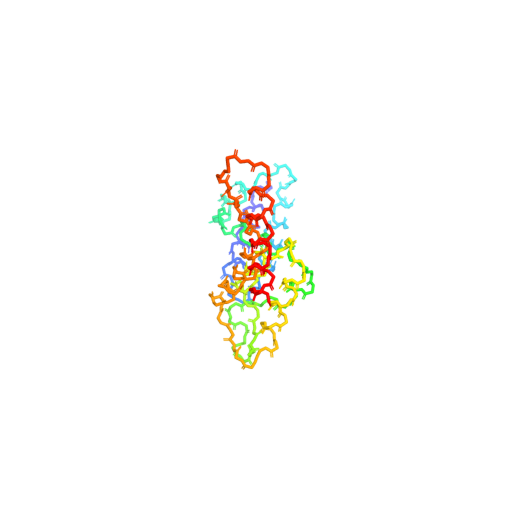OM 770 C CA . LEU A 1 96 ? 3.852 -3.847 -5.561 1.00 95.81 96 LEU A CA 1
ATOM 771 C C . LEU A 1 96 ? 3.388 -2.386 -5.560 1.00 95.81 96 LEU A C 1
ATOM 773 O O . LEU A 1 96 ? 3.308 -1.764 -6.619 1.00 95.81 96 LEU A O 1
ATOM 777 N N . LEU A 1 97 ? 3.148 -1.802 -4.383 1.00 96.06 97 LEU A N 1
ATOM 778 C CA . LEU A 1 97 ? 2.782 -0.391 -4.252 1.00 96.06 97 LEU A CA 1
ATOM 779 C C . LEU A 1 97 ? 3.856 0.572 -4.754 1.00 96.06 97 LEU A C 1
ATOM 781 O O . LEU A 1 97 ? 3.520 1.641 -5.265 1.00 96.06 97 LEU A O 1
ATOM 785 N N . LYS A 1 98 ? 5.143 0.216 -4.651 1.00 94.75 98 LYS A N 1
ATOM 786 C CA . LYS A 1 98 ? 6.223 1.055 -5.198 1.00 94.75 98 LYS A CA 1
ATOM 787 C C . LYS A 1 98 ? 6.109 1.228 -6.708 1.00 94.75 98 LYS A C 1
ATOM 789 O O . LYS A 1 98 ? 6.500 2.263 -7.229 1.00 94.75 98 LYS A O 1
ATOM 794 N N . LEU A 1 99 ? 5.532 0.242 -7.386 1.00 95.31 99 LEU A N 1
ATOM 795 C CA . LEU A 1 99 ? 5.351 0.226 -8.831 1.00 95.31 99 LEU A CA 1
ATOM 796 C C . LEU A 1 99 ? 3.975 0.757 -9.260 1.00 95.31 99 LEU A C 1
ATOM 798 O O . LEU A 1 99 ? 3.617 0.609 -10.422 1.00 95.31 99 LEU A O 1
ATOM 802 N N . LYS A 1 100 ? 3.196 1.405 -8.377 1.00 93.81 100 LYS A N 1
ATOM 803 C CA . LYS A 1 100 ? 1.830 1.861 -8.708 1.00 93.81 100 LYS A CA 1
ATOM 804 C C . LYS A 1 100 ? 1.749 2.810 -9.908 1.00 93.81 100 LYS A C 1
ATOM 806 O O . LYS A 1 100 ? 0.764 2.806 -10.634 1.00 93.81 100 LYS A O 1
ATOM 811 N N . LYS A 1 101 ? 2.800 3.604 -10.143 1.00 93.38 101 LYS A N 1
ATOM 812 C CA . LYS A 1 101 ? 2.913 4.496 -11.313 1.00 93.38 101 LYS A CA 1
ATOM 813 C C . LYS A 1 101 ? 3.318 3.767 -12.600 1.00 93.38 101 LYS A C 1
ATOM 815 O O . LYS A 1 101 ? 3.273 4.353 -13.676 1.00 93.38 101 LYS A O 1
ATOM 820 N N . HIS A 1 102 ? 3.696 2.496 -12.495 1.00 94.62 102 HIS A N 1
ATOM 821 C CA . HIS A 1 102 ? 4.226 1.666 -13.571 1.00 94.62 102 HIS A CA 1
ATOM 822 C C . HIS A 1 102 ? 3.451 0.334 -13.647 1.00 94.62 102 HIS A C 1
ATOM 824 O O . HIS A 1 102 ? 3.971 -0.715 -13.255 1.00 94.62 102 HIS A O 1
ATOM 830 N N . PRO A 1 103 ? 2.200 0.340 -14.162 1.00 94.00 103 PRO A N 1
ATOM 831 C CA . PRO A 1 103 ? 1.310 -0.824 -14.118 1.00 94.00 103 PRO A CA 1
ATOM 832 C C . PRO A 1 103 ? 1.882 -2.084 -14.776 1.00 94.00 103 PRO A C 1
ATOM 834 O O . PRO A 1 103 ? 1.634 -3.193 -14.307 1.00 94.00 103 PRO A O 1
ATOM 837 N N . LYS A 1 104 ? 2.683 -1.929 -15.842 1.00 93.88 104 LYS A N 1
ATOM 838 C CA . LYS A 1 104 ? 3.340 -3.058 -16.521 1.00 93.88 104 LYS A CA 1
ATOM 839 C C . LYS A 1 104 ? 4.303 -3.784 -15.577 1.00 93.88 104 LYS A C 1
ATOM 841 O O . LYS A 1 104 ? 4.212 -4.997 -15.426 1.00 93.88 104 LYS A O 1
ATOM 846 N N . GLN A 1 105 ? 5.175 -3.044 -14.898 1.00 94.81 105 GLN A N 1
ATOM 847 C CA . GLN A 1 105 ? 6.151 -3.585 -13.955 1.00 94.81 105 GLN A CA 1
ATOM 848 C C . GLN A 1 105 ? 5.484 -4.107 -12.682 1.00 94.81 105 GLN A C 1
ATOM 850 O O . GLN A 1 105 ? 5.881 -5.154 -12.180 1.00 94.81 105 GLN A O 1
ATOM 855 N N . GLN A 1 106 ? 4.443 -3.429 -12.185 1.00 96.25 106 GLN A N 1
ATOM 856 C CA . GLN A 1 106 ? 3.649 -3.925 -11.058 1.00 96.25 106 GLN A CA 1
ATOM 857 C C . GLN A 1 106 ? 3.038 -5.294 -11.375 1.00 96.25 106 GLN A C 1
ATOM 859 O O . GLN A 1 106 ? 3.125 -6.216 -10.566 1.00 96.25 106 GLN A O 1
ATOM 864 N N . ARG A 1 107 ? 2.458 -5.439 -12.572 1.00 94.81 107 ARG A N 1
ATOM 865 C CA . ARG A 1 107 ? 1.854 -6.692 -13.025 1.00 94.81 107 ARG A CA 1
ATOM 866 C C . ARG A 1 107 ? 2.891 -7.797 -13.206 1.00 94.81 107 ARG A C 1
ATOM 868 O O . ARG A 1 107 ? 2.623 -8.936 -12.838 1.00 94.81 107 ARG A O 1
ATOM 875 N N . GLU A 1 108 ? 4.057 -7.463 -13.744 1.00 93.75 108 GLU A N 1
ATOM 876 C CA . GLU A 1 108 ? 5.162 -8.408 -13.913 1.00 93.75 108 GLU A CA 1
ATOM 877 C C . GLU A 1 108 ? 5.685 -8.916 -12.564 1.00 93.75 108 GLU A C 1
ATOM 879 O O . GLU A 1 108 ? 5.789 -10.124 -12.347 1.00 93.75 108 GLU A O 1
ATOM 884 N N . LEU A 1 109 ? 5.918 -8.009 -11.610 1.00 93.56 109 LEU A N 1
ATOM 885 C CA . LEU A 1 109 ? 6.311 -8.388 -10.256 1.00 93.56 109 LEU A CA 1
ATOM 886 C C . LEU A 1 109 ? 5.241 -9.265 -9.593 1.00 93.56 109 LEU A C 1
ATOM 888 O O . LEU A 1 109 ? 5.575 -10.284 -8.997 1.00 93.56 109 LEU A O 1
ATOM 892 N N . PHE A 1 110 ? 3.960 -8.912 -9.727 1.00 93.44 110 PHE A N 1
ATOM 893 C CA . PHE A 1 110 ? 2.857 -9.695 -9.169 1.00 93.44 110 PHE A CA 1
ATOM 894 C C . PHE A 1 110 ? 2.826 -11.129 -9.717 1.00 93.44 110 PHE A C 1
ATOM 896 O O . PHE A 1 110 ? 2.762 -12.083 -8.940 1.00 93.44 110 PHE A O 1
ATOM 903 N N . LYS A 1 111 ? 2.954 -11.296 -11.041 1.00 91.12 111 LYS A N 1
ATOM 904 C CA . LYS A 1 111 ? 3.043 -12.620 -11.675 1.00 91.12 111 LYS A CA 1
ATOM 905 C C . LYS A 1 111 ? 4.219 -13.419 -11.133 1.00 91.12 111 LYS A C 1
ATOM 907 O O . LYS A 1 111 ? 4.038 -14.573 -10.767 1.00 91.12 111 LYS A O 1
ATOM 912 N N . ARG A 1 112 ? 5.400 -12.805 -11.023 1.00 90.06 112 ARG A N 1
ATOM 913 C CA . ARG A 1 112 ? 6.600 -13.470 -10.498 1.00 90.06 112 ARG A CA 1
ATOM 914 C C . ARG A 1 112 ? 6.426 -13.930 -9.052 1.00 90.06 112 ARG A C 1
ATOM 916 O O . ARG A 1 112 ? 6.878 -15.014 -8.701 1.00 90.06 112 ARG A O 1
ATOM 923 N N . LEU A 1 113 ? 5.750 -13.133 -8.226 1.00 89.12 113 LEU A N 1
ATOM 924 C CA . LEU A 1 113 ? 5.463 -13.500 -6.841 1.00 89.12 113 LEU A CA 1
ATOM 925 C C . LEU A 1 113 ? 4.514 -14.701 -6.747 1.00 89.12 113 LEU A C 1
ATOM 927 O O . LEU A 1 113 ? 4.732 -15.548 -5.886 1.00 89.12 113 LEU A O 1
ATOM 931 N N . ARG A 1 114 ? 3.512 -14.807 -7.633 1.00 86.25 114 ARG A N 1
ATOM 932 C CA . ARG A 1 114 ? 2.532 -15.912 -7.642 1.00 86.25 114 ARG A CA 1
ATOM 933 C C . ARG A 1 114 ? 3.019 -17.180 -8.343 1.00 86.25 114 ARG A C 1
ATOM 935 O O . ARG A 1 114 ? 2.721 -18.267 -7.868 1.00 86.25 114 ARG A O 1
ATOM 942 N N . ALA A 1 115 ? 3.728 -17.040 -9.459 1.00 80.50 115 ALA A N 1
ATOM 943 C CA . ALA A 1 115 ? 4.089 -18.144 -10.348 1.00 80.50 115 ALA A CA 1
ATOM 944 C C . ALA A 1 115 ? 5.505 -18.699 -10.126 1.00 80.50 115 ALA A C 1
ATOM 946 O O . ALA A 1 115 ? 5.861 -19.687 -10.756 1.00 80.50 115 ALA A O 1
ATOM 947 N N . GLY A 1 116 ? 6.333 -18.052 -9.301 1.00 65.06 116 GLY A N 1
ATOM 948 C CA . GLY A 1 116 ? 7.716 -18.482 -9.095 1.00 65.06 116 GLY A CA 1
ATOM 949 C C . GLY A 1 116 ? 7.818 -19.856 -8.428 1.00 65.06 116 GLY A C 1
ATOM 950 O O . GLY A 1 116 ? 7.120 -20.116 -7.452 1.00 65.06 116 GLY A O 1
ATOM 951 N N . ASP A 1 117 ? 8.739 -20.696 -8.904 1.00 61.09 117 ASP A N 1
ATOM 952 C CA . ASP A 1 117 ? 9.055 -21.987 -8.271 1.00 61.09 117 ASP A CA 1
ATOM 953 C C . ASP A 1 117 ? 9.619 -21.813 -6.848 1.00 61.09 117 ASP A C 1
ATOM 955 O O . ASP A 1 117 ? 9.414 -22.654 -5.970 1.00 61.09 117 ASP A O 1
ATOM 959 N N . GLU A 1 118 ? 10.284 -20.679 -6.604 1.00 65.50 118 GLU A N 1
ATOM 960 C CA . GLU A 1 118 ? 10.793 -20.266 -5.299 1.00 65.50 118 GLU A CA 1
ATOM 961 C C . GLU A 1 118 ? 9.890 -19.210 -4.654 1.00 65.50 118 GLU A C 1
ATOM 963 O O . GLU A 1 118 ? 9.532 -18.193 -5.259 1.00 65.50 118 GLU A O 1
ATOM 968 N N . SER A 1 119 ? 9.573 -19.410 -3.373 1.00 72.19 119 SER A N 1
ATOM 969 C CA . SER A 1 119 ? 8.900 -18.398 -2.566 1.00 72.19 119 SER A CA 1
ATOM 970 C C . SER A 1 119 ? 9.858 -17.236 -2.294 1.00 72.19 119 SER A C 1
ATOM 972 O O . SER A 1 119 ? 10.711 -17.313 -1.406 1.00 72.19 119 SER A O 1
ATOM 974 N N . LEU A 1 120 ? 9.710 -16.149 -3.047 1.00 82.75 120 LEU A N 1
ATOM 975 C CA . LEU A 1 120 ? 10.423 -14.902 -2.782 1.00 82.75 120 LEU A CA 1
ATOM 976 C C . LEU A 1 120 ? 10.035 -14.364 -1.404 1.00 82.75 120 LEU A C 1
ATOM 978 O O . LEU A 1 120 ? 8.861 -14.347 -1.038 1.00 82.75 120 LEU A O 1
ATOM 982 N N . SER A 1 121 ? 11.020 -13.898 -0.636 1.00 87.25 121 SER A N 1
ATOM 983 C CA . SER A 1 121 ? 10.727 -13.210 0.617 1.00 87.25 121 SER A CA 1
ATOM 984 C C . SER A 1 121 ? 10.183 -11.805 0.338 1.00 87.25 121 SER A C 1
ATOM 986 O O . SER A 1 121 ? 10.531 -11.159 -0.655 1.00 87.25 121 SER A O 1
ATOM 988 N N . GLY A 1 122 ? 9.403 -11.257 1.273 1.00 86.06 122 GLY A N 1
ATOM 989 C CA . GLY A 1 122 ? 8.905 -9.882 1.150 1.00 86.06 122 GLY A CA 1
ATOM 990 C C . GLY A 1 122 ? 10.021 -8.832 1.064 1.00 86.06 122 GLY A C 1
ATOM 991 O O . GLY A 1 122 ? 9.833 -7.770 0.472 1.00 86.06 122 GLY A O 1
ATOM 992 N N . SER A 1 123 ? 11.197 -9.128 1.623 1.00 87.94 123 SER A N 1
ATOM 993 C CA . SER A 1 123 ? 12.379 -8.269 1.508 1.00 87.94 123 SER A CA 1
ATOM 994 C C . SER A 1 123 ? 12.975 -8.314 0.101 1.00 87.94 123 SER A C 1
ATOM 996 O O . SER A 1 123 ? 13.372 -7.276 -0.427 1.00 87.94 123 SER A O 1
ATOM 998 N N . ASP A 1 124 ? 13.009 -9.488 -0.525 1.00 90.44 124 ASP A N 1
ATOM 999 C CA . ASP A 1 124 ? 13.536 -9.643 -1.883 1.00 90.44 124 ASP A CA 1
ATOM 1000 C C . ASP A 1 124 ? 12.578 -9.057 -2.914 1.00 90.44 124 ASP A C 1
ATOM 1002 O O . ASP A 1 124 ? 13.014 -8.352 -3.818 1.00 90.44 124 ASP A O 1
ATOM 1006 N N . ALA A 1 125 ? 11.268 -9.202 -2.707 1.00 92.06 125 ALA A N 1
ATOM 1007 C CA . ALA A 1 125 ? 10.260 -8.511 -3.506 1.00 92.06 125 ALA A CA 1
ATOM 1008 C C . ALA A 1 125 ? 10.443 -6.986 -3.482 1.00 92.06 125 ALA A C 1
ATOM 1010 O O . ALA A 1 125 ? 10.363 -6.334 -4.520 1.00 92.06 125 ALA A O 1
ATOM 1011 N N . MET A 1 126 ? 10.747 -6.409 -2.315 1.00 93.00 126 MET A N 1
ATOM 1012 C CA . MET A 1 126 ? 11.048 -4.978 -2.187 1.00 93.00 126 MET A CA 1
ATOM 1013 C C . MET A 1 126 ? 12.312 -4.568 -2.950 1.00 93.00 126 MET A C 1
ATOM 1015 O O . MET A 1 126 ? 12.330 -3.494 -3.554 1.00 93.00 126 MET A O 1
ATOM 1019 N N . LYS A 1 127 ? 13.362 -5.401 -2.934 1.00 93.50 127 LYS A N 1
ATOM 1020 C CA . LYS A 1 127 ? 14.584 -5.160 -3.717 1.00 93.50 127 LYS A CA 1
ATOM 1021 C C . LYS A 1 127 ? 14.298 -5.229 -5.216 1.00 93.50 127 LYS A C 1
ATOM 1023 O O . LYS A 1 127 ? 14.687 -4.313 -5.931 1.00 93.50 127 LYS A O 1
ATOM 1028 N N . LEU A 1 128 ? 13.571 -6.251 -5.667 1.00 92.12 128 LEU A N 1
ATOM 1029 C CA . LEU A 1 128 ? 13.167 -6.415 -7.066 1.00 92.12 128 LEU A CA 1
ATOM 1030 C C . LEU A 1 128 ? 12.317 -5.236 -7.543 1.00 92.12 128 LEU A C 1
ATOM 1032 O O . LEU A 1 128 ? 12.604 -4.659 -8.585 1.00 92.12 128 LEU A O 1
ATOM 1036 N N . ALA A 1 129 ? 11.327 -4.811 -6.751 1.00 94.00 129 ALA A N 1
ATOM 1037 C CA . ALA A 1 129 ? 10.517 -3.638 -7.072 1.00 94.00 129 ALA A CA 1
ATOM 1038 C C . ALA A 1 129 ? 11.379 -2.385 -7.261 1.00 94.00 129 ALA A C 1
ATOM 1040 O O . ALA A 1 129 ? 11.142 -1.609 -8.181 1.00 94.00 129 ALA A O 1
ATOM 1041 N N . LYS A 1 130 ? 12.400 -2.199 -6.416 1.00 92.75 130 LYS A N 1
ATOM 1042 C CA . LYS A 1 130 ? 13.345 -1.091 -6.562 1.00 92.75 130 LYS A CA 1
ATOM 1043 C C . LYS A 1 130 ? 14.180 -1.222 -7.840 1.00 92.75 130 LYS A C 1
ATOM 1045 O O . LYS A 1 130 ? 14.251 -0.269 -8.597 1.00 92.75 130 LYS A O 1
ATOM 1050 N N . GLN A 1 131 ? 14.733 -2.399 -8.125 1.00 92.06 131 GLN A N 1
ATOM 1051 C CA . GLN A 1 131 ? 15.508 -2.648 -9.349 1.00 92.06 131 GLN A CA 1
ATOM 1052 C C . GLN A 1 131 ? 14.689 -2.453 -10.630 1.00 92.06 131 GLN A C 1
ATOM 1054 O O . GLN A 1 131 ? 15.235 -2.039 -11.643 1.00 92.06 131 GLN A O 1
ATOM 1059 N N . MET A 1 132 ? 13.385 -2.736 -10.599 1.00 91.75 132 MET A N 1
ATOM 1060 C CA . MET A 1 132 ? 12.483 -2.464 -11.722 1.00 91.75 132 MET A CA 1
ATOM 1061 C C . MET A 1 132 ? 12.153 -0.975 -11.860 1.00 91.75 132 MET A C 1
ATOM 1063 O O . MET A 1 132 ? 11.855 -0.526 -12.963 1.00 91.75 132 MET A O 1
ATOM 1067 N N . LEU A 1 13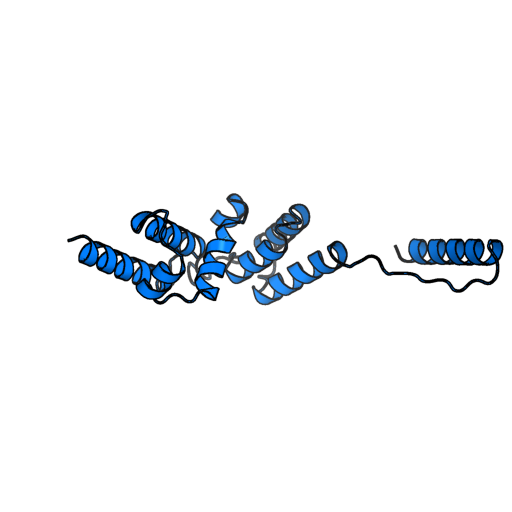3 ? 12.173 -0.225 -10.754 1.00 90.19 133 LEU A N 1
ATOM 1068 C CA . LEU A 1 133 ? 11.849 1.200 -10.714 1.00 90.19 133 LEU A CA 1
ATOM 1069 C C . LEU A 1 133 ? 13.049 2.083 -11.075 1.00 90.19 133 LEU A C 1
ATOM 1071 O O . LEU A 1 133 ? 12.882 3.059 -11.799 1.00 90.19 133 LEU A O 1
ATOM 1075 N N . ASP A 1 134 ? 14.246 1.732 -10.603 1.00 86.81 134 ASP A N 1
ATOM 1076 C CA . ASP A 1 134 ? 15.462 2.536 -10.762 1.00 86.81 134 ASP A CA 1
ATOM 1077 C C . ASP A 1 134 ? 15.751 2.898 -12.243 1.00 86.81 134 ASP A C 1
ATOM 1079 O O . ASP A 1 134 ? 16.027 4.066 -12.500 1.00 86.81 134 ASP A O 1
ATOM 1083 N N . PRO A 1 135 ? 15.609 1.998 -13.244 1.00 82.81 135 PRO A N 1
ATOM 1084 C CA . PRO A 1 135 ? 15.785 2.343 -14.661 1.00 82.81 135 PRO A CA 1
ATOM 1085 C C . PRO A 1 135 ? 14.669 3.216 -15.257 1.00 82.81 135 PRO A C 1
ATOM 1087 O O . PRO A 1 135 ? 14.849 3.788 -16.326 1.00 82.81 135 PRO A O 1
ATOM 1090 N N . LEU A 1 136 ? 13.495 3.267 -14.621 1.00 81.31 136 LEU A N 1
ATOM 1091 C CA . LEU A 1 136 ? 12.333 4.028 -15.101 1.00 81.31 136 LEU A CA 1
ATOM 1092 C C . LEU A 1 136 ? 12.305 5.448 -14.539 1.00 81.31 136 LEU A C 1
ATOM 1094 O O . LEU A 1 136 ? 11.766 6.350 -15.176 1.00 81.31 136 LEU A O 1
ATOM 1098 N N . GLU A 1 137 ? 12.844 5.624 -13.332 1.00 77.81 137 GLU A N 1
ATOM 1099 C CA . GLU A 1 137 ? 12.895 6.901 -12.619 1.00 77.81 137 GLU A CA 1
ATOM 1100 C C . GLU A 1 137 ? 14.306 7.509 -12.576 1.00 77.81 137 GLU A C 1
ATOM 1102 O O . GLU A 1 137 ? 14.480 8.619 -12.057 1.00 77.81 137 GLU A O 1
ATOM 1107 N N . SER A 1 138 ? 15.322 6.834 -13.129 1.00 71.00 138 SER A N 1
ATOM 1108 C CA . SER A 1 138 ? 16.643 7.432 -13.292 1.00 71.00 138 SER A CA 1
ATOM 1109 C C . SER A 1 138 ? 16.523 8.670 -14.180 1.00 71.00 138 SER A C 1
ATOM 1111 O O . SER A 1 138 ? 15.998 8.645 -15.295 1.00 71.00 138 SER A O 1
ATOM 1113 N N . LYS A 1 139 ? 16.991 9.811 -13.657 1.00 60.84 139 LYS A N 1
ATOM 1114 C CA . LYS A 1 139 ? 17.152 11.013 -14.479 1.00 60.84 139 LYS A CA 1
ATOM 1115 C C . LYS A 1 139 ? 18.058 10.650 -15.659 1.00 60.84 139 LYS A C 1
ATOM 1117 O O . LYS A 1 139 ? 19.038 9.941 -15.427 1.00 60.84 139 LYS A O 1
ATOM 1122 N N . PRO A 1 140 ? 17.779 11.153 -16.877 1.00 63.25 140 PRO A N 1
ATOM 1123 C CA . PRO A 1 140 ? 18.686 10.941 -17.993 1.00 63.25 140 PRO A CA 1
ATOM 1124 C C . PRO A 1 140 ? 20.084 11.387 -17.570 1.00 63.25 140 PRO A C 1
ATOM 1126 O O . PRO A 1 140 ? 20.236 12.456 -16.960 1.00 63.25 140 PRO A O 1
ATOM 1129 N N . GLU A 1 141 ? 21.087 10.555 -17.847 1.00 68.38 141 GLU A N 1
ATOM 1130 C CA . GLU A 1 141 ? 22.474 10.931 -17.614 1.00 68.38 141 GLU A CA 1
ATOM 1131 C C . GLU A 1 141 ? 22.741 12.248 -18.343 1.00 68.38 141 GLU A C 1
ATOM 1133 O O . GLU A 1 141 ? 22.546 12.375 -19.554 1.00 68.38 141 GLU A O 1
ATOM 1138 N N . LYS A 1 142 ? 23.131 13.274 -17.583 1.00 72.88 142 LYS A N 1
ATOM 1139 C CA . LYS A 1 142 ? 23.547 14.542 -18.171 1.00 72.88 142 LYS A CA 1
ATOM 1140 C C . LYS A 1 142 ? 24.937 14.341 -18.747 1.00 72.88 142 LYS A C 1
ATOM 1142 O O . LYS A 1 142 ? 25.912 14.326 -18.004 1.00 72.88 142 LYS A O 1
ATOM 1147 N N . ILE A 1 143 ? 25.013 14.215 -20.063 1.00 78.12 143 ILE A N 1
ATOM 1148 C CA . ILE A 1 143 ? 26.284 14.184 -20.778 1.00 78.12 143 ILE A CA 1
ATOM 1149 C C . ILE A 1 143 ? 26.654 15.629 -21.115 1.00 78.12 143 ILE A C 1
ATOM 1151 O O . ILE A 1 143 ? 25.960 16.297 -21.882 1.00 78.12 143 ILE A O 1
ATOM 1155 N N . SER A 1 144 ? 27.717 16.133 -20.493 1.00 82.88 144 SER A N 1
ATOM 1156 C CA . SER A 1 144 ? 28.279 17.451 -20.787 1.00 82.88 144 SER A CA 1
ATOM 1157 C C . SER A 1 144 ? 29.488 17.316 -21.703 1.00 82.88 144 SER A C 1
ATOM 1159 O O . SER A 1 144 ? 30.376 16.514 -21.424 1.00 82.88 144 SER A O 1
ATOM 1161 N N . PHE A 1 145 ? 29.550 18.150 -22.736 1.00 85.00 145 PHE A N 1
ATOM 1162 C CA . PHE A 1 145 ? 30.676 18.224 -23.660 1.00 85.00 145 PHE A CA 1
ATOM 1163 C C . PHE A 1 145 ? 31.379 19.572 -23.510 1.00 85.00 145 PHE A C 1
ATOM 1165 O O . PHE A 1 145 ? 30.725 20.617 -23.506 1.00 85.00 145 PHE A O 1
ATOM 1172 N N . THR A 1 146 ? 32.705 19.555 -23.408 1.00 89.88 146 THR A N 1
ATOM 1173 C CA . THR A 1 146 ? 33.543 20.742 -23.612 1.00 89.88 146 THR A CA 1
ATOM 1174 C C . THR A 1 146 ? 34.027 20.738 -25.055 1.00 89.88 146 THR A C 1
ATOM 1176 O O . THR A 1 146 ? 34.614 19.752 -25.498 1.00 89.88 146 THR A O 1
ATOM 1179 N N . TYR A 1 147 ? 33.782 21.825 -25.781 1.00 89.69 147 TYR A N 1
ATOM 1180 C CA . TYR A 1 147 ? 34.112 21.936 -27.199 1.00 89.69 147 TYR A CA 1
ATOM 1181 C C . TYR A 1 147 ? 34.628 23.336 -27.524 1.00 89.69 147 TYR A C 1
ATOM 1183 O O . TYR A 1 147 ? 34.200 24.321 -26.921 1.00 89.69 147 TYR A O 1
ATOM 1191 N N . HIS A 1 148 ? 35.533 23.418 -28.495 1.00 91.06 148 HIS A N 1
ATOM 1192 C CA . HIS A 1 148 ? 36.126 24.669 -28.969 1.00 91.06 148 HIS A CA 1
ATOM 1193 C C . HIS A 1 148 ? 35.548 25.089 -30.325 1.00 91.06 148 HIS A C 1
ATOM 1195 O O . HIS A 1 148 ? 35.685 26.242 -30.732 1.00 91.06 148 HIS A O 1
ATOM 1201 N N . SER A 1 149 ? 34.873 24.172 -31.027 1.00 93.75 149 SER A N 1
ATOM 1202 C CA . SER A 1 149 ? 34.191 24.444 -32.292 1.00 93.75 149 SER A CA 1
ATOM 1203 C C . SER A 1 149 ? 32.939 23.576 -32.481 1.00 93.75 149 SER A C 1
ATOM 1205 O O . SER A 1 149 ? 32.806 22.503 -31.894 1.00 93.75 149 SER A O 1
ATOM 1207 N N . LEU A 1 150 ? 32.005 24.035 -33.321 1.00 89.94 150 LEU A N 1
ATOM 1208 C CA . LEU A 1 150 ? 30.797 23.272 -33.664 1.00 89.94 150 LEU A CA 1
ATOM 1209 C C . LEU A 1 150 ? 31.092 21.914 -34.337 1.00 89.94 150 LEU A C 1
ATOM 1211 O O . LEU A 1 150 ? 30.442 20.939 -33.962 1.00 89.94 150 LEU A O 1
ATOM 1215 N N . PRO A 1 151 ? 32.046 21.794 -35.288 1.00 94.94 151 PRO A N 1
ATOM 1216 C CA . PRO A 1 151 ? 32.395 20.502 -35.883 1.00 94.94 151 PRO A CA 1
ATOM 1217 C C . PRO A 1 151 ? 32.897 19.483 -34.855 1.00 94.94 151 PRO A C 1
ATOM 1219 O O . PRO A 1 151 ? 32.463 18.335 -34.880 1.00 94.94 151 PRO A O 1
ATOM 1222 N N . GLU A 1 152 ? 33.736 19.928 -33.916 1.00 93.44 152 GLU A N 1
ATOM 1223 C CA . GLU A 1 152 ? 34.252 19.102 -32.820 1.00 93.44 152 GLU A CA 1
ATOM 1224 C C . GLU A 1 152 ? 33.111 18.585 -31.932 1.00 93.44 152 GLU A C 1
ATOM 1226 O O . GLU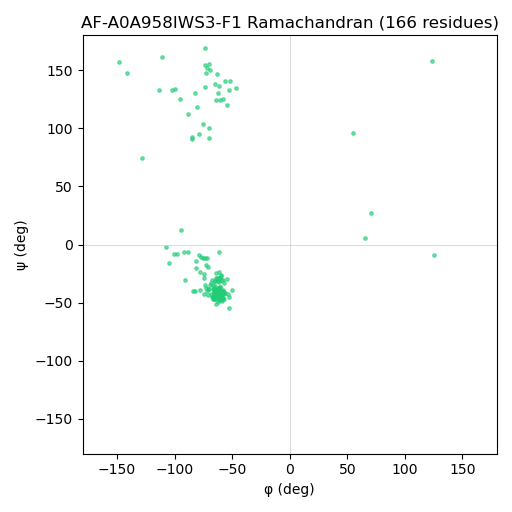 A 1 152 ? 33.044 17.393 -31.643 1.00 93.44 152 GLU A O 1
ATOM 1231 N N . LEU A 1 153 ? 32.155 19.447 -31.559 1.00 93.25 153 LEU A N 1
ATOM 1232 C CA . LEU A 1 153 ? 30.982 19.025 -30.787 1.00 93.25 153 LEU A CA 1
ATOM 1233 C C . LEU A 1 153 ? 30.141 17.983 -31.538 1.00 93.25 153 LEU A C 1
ATOM 1235 O O . LEU A 1 153 ? 29.677 17.014 -30.942 1.00 93.25 153 LEU A O 1
ATOM 1239 N N . ILE A 1 154 ? 29.929 18.173 -32.843 1.00 92.62 154 ILE A N 1
ATOM 1240 C CA . ILE A 1 154 ? 29.161 17.229 -33.666 1.00 92.62 154 ILE A CA 1
ATOM 1241 C C . ILE A 1 154 ? 29.860 15.865 -33.715 1.00 92.62 154 ILE A C 1
ATOM 1243 O O . ILE A 1 154 ? 29.190 14.835 -33.643 1.00 92.62 154 ILE A O 1
ATOM 1247 N N . GLU A 1 155 ? 31.187 15.843 -33.823 1.00 92.81 155 GLU A N 1
ATOM 1248 C CA . GLU A 1 155 ? 31.976 14.611 -33.806 1.00 92.81 155 GLU A CA 1
ATOM 1249 C C . GLU A 1 155 ? 31.897 13.908 -32.444 1.00 92.81 155 GLU A C 1
ATOM 1251 O O . GLU A 1 155 ? 31.591 12.715 -32.386 1.00 92.81 155 GLU A O 1
ATOM 1256 N N . GLN A 1 156 ? 32.043 14.660 -31.348 1.00 91.25 156 GLN A N 1
ATOM 1257 C CA . GLN A 1 156 ? 31.892 14.147 -29.983 1.00 91.25 156 GLN A CA 1
ATOM 1258 C C . GLN A 1 156 ? 30.490 13.564 -29.733 1.00 91.25 156 GLN A C 1
ATOM 1260 O O . GLN A 1 156 ? 30.361 12.484 -29.153 1.00 91.25 156 GLN A O 1
ATOM 1265 N N . LEU A 1 157 ? 29.433 14.234 -30.207 1.00 91.44 157 LEU A N 1
ATOM 1266 C CA . LEU A 1 157 ? 28.055 13.750 -30.090 1.00 91.44 157 LEU A CA 1
ATOM 1267 C C . LEU A 1 157 ? 27.827 12.462 -30.888 1.00 91.44 157 LEU A C 1
ATOM 1269 O O . LEU A 1 157 ? 27.209 11.532 -30.373 1.00 91.44 157 LEU A O 1
ATOM 1273 N N . LYS A 1 158 ? 28.338 12.383 -32.123 1.00 93.44 158 LYS A N 1
ATOM 1274 C CA . LYS A 1 158 ? 28.233 11.176 -32.961 1.00 93.44 158 LYS A CA 1
ATOM 1275 C C . LYS A 1 158 ? 28.962 9.988 -32.337 1.00 93.44 158 LYS A C 1
ATOM 1277 O O . LYS A 1 158 ? 28.402 8.897 -32.297 1.00 93.44 158 LYS A O 1
ATOM 1282 N N . ALA A 1 159 ? 30.173 10.204 -31.822 1.00 91.00 159 ALA A N 1
ATOM 1283 C CA . ALA A 1 159 ? 30.942 9.167 -31.141 1.00 91.00 159 ALA A CA 1
ATOM 1284 C C . ALA A 1 159 ? 30.215 8.663 -29.885 1.00 91.00 159 ALA A C 1
ATOM 1286 O O . ALA A 1 159 ? 30.087 7.456 -29.687 1.00 91.00 159 ALA A O 1
ATOM 1287 N N . LYS A 1 160 ? 29.663 9.581 -29.078 1.00 88.62 160 LYS A N 1
ATOM 1288 C CA . LYS A 1 160 ? 28.904 9.215 -27.877 1.00 88.62 160 LYS A CA 1
ATOM 1289 C C . LYS A 1 160 ? 27.616 8.461 -28.205 1.00 88.62 160 LYS A C 1
ATOM 1291 O O . LYS A 1 160 ? 27.260 7.528 -27.492 1.00 88.62 160 LYS A O 1
ATOM 1296 N N . LEU A 1 161 ? 26.924 8.840 -29.279 1.00 89.06 161 LEU A N 1
ATOM 1297 C CA . LEU A 1 161 ? 25.730 8.129 -29.731 1.00 89.06 161 LEU A CA 1
ATOM 1298 C C . LEU A 1 161 ? 26.064 6.684 -30.133 1.00 89.06 161 LEU A C 1
ATOM 1300 O O . LEU A 1 161 ? 25.384 5.769 -29.682 1.00 89.06 161 LEU A O 1
ATOM 1304 N N . ALA A 1 162 ? 27.143 6.480 -30.896 1.00 91.12 162 ALA A N 1
ATOM 1305 C CA . ALA A 1 162 ? 27.597 5.148 -31.299 1.00 91.12 162 ALA A CA 1
ATOM 1306 C C . ALA A 1 162 ? 28.007 4.269 -30.099 1.00 91.12 162 ALA A C 1
ATOM 1308 O O . ALA A 1 162 ? 27.692 3.082 -30.069 1.00 91.12 162 ALA A O 1
ATOM 1309 N N . GLU A 1 163 ? 28.665 4.849 -29.088 1.00 87.00 163 GLU A N 1
ATOM 1310 C CA . GLU A 1 163 ? 29.001 4.160 -27.834 1.00 87.00 163 GLU A CA 1
ATOM 1311 C C . GLU A 1 163 ? 27.736 3.678 -27.104 1.00 87.00 163 GLU A C 1
ATOM 1313 O O . GLU A 1 163 ? 27.646 2.515 -26.720 1.00 87.00 163 GLU A O 1
ATOM 1318 N N . LEU A 1 164 ? 26.727 4.545 -26.963 1.00 83.62 164 LEU A N 1
ATOM 1319 C CA . LEU A 1 164 ? 25.473 4.209 -26.281 1.00 83.62 164 LEU A CA 1
ATOM 1320 C C . LEU A 1 164 ? 24.631 3.179 -27.043 1.00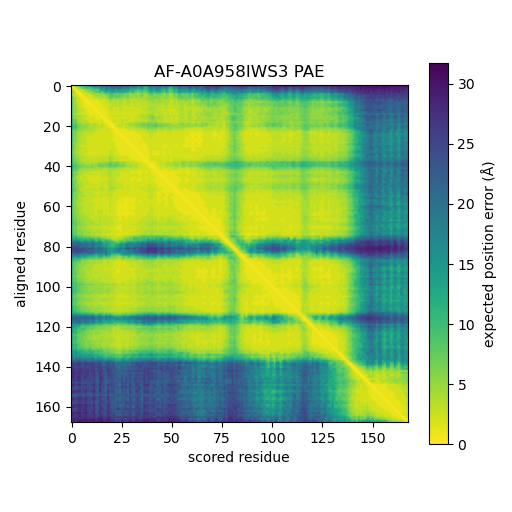 83.62 164 LEU A C 1
ATOM 1322 O O . LEU A 1 164 ? 23.934 2.379 -26.421 1.00 83.62 164 LEU A O 1
ATOM 1326 N N . GLU A 1 165 ? 24.671 3.196 -28.374 1.00 82.94 165 GLU A N 1
ATOM 1327 C CA . GLU A 1 165 ? 24.013 2.182 -29.202 1.00 82.94 165 GLU A CA 1
ATOM 1328 C C . GLU A 1 165 ? 24.693 0.815 -29.083 1.00 82.94 165 GLU A C 1
ATOM 1330 O O . GLU A 1 165 ? 23.996 -0.192 -29.053 1.00 82.94 165 GLU A O 1
ATOM 1335 N N . ALA A 1 166 ? 26.020 0.772 -28.935 1.00 83.31 166 ALA A N 1
ATOM 1336 C CA . ALA A 1 166 ? 26.771 -0.468 -28.731 1.00 83.31 166 ALA A CA 1
ATOM 1337 C C . ALA A 1 166 ? 26.598 -1.081 -27.325 1.00 83.31 166 ALA A C 1
ATOM 1339 O O . ALA A 1 166 ? 26.925 -2.249 -27.124 1.00 83.31 166 ALA A O 1
ATOM 1340 N N . MET A 1 167 ? 26.112 -0.304 -26.350 1.00 69.94 167 MET A N 1
ATOM 1341 C CA . MET A 1 167 ? 25.821 -0.763 -24.983 1.00 69.94 167 MET A CA 1
ATOM 1342 C C . MET A 1 167 ? 24.400 -1.330 -24.808 1.00 69.94 167 MET A C 1
ATOM 1344 O O . MET A 1 167 ? 24.080 -1.812 -23.718 1.00 69.94 167 MET A O 1
ATOM 1348 N N . LYS A 1 168 ? 23.544 -1.238 -25.833 1.00 54.88 168 LYS A N 1
ATOM 1349 C CA . LYS A 1 168 ? 22.204 -1.848 -25.859 1.00 54.88 168 LYS A CA 1
ATOM 1350 C C . LYS A 1 168 ? 22.250 -3.276 -26.383 1.00 54.88 168 LYS A C 1
ATOM 1352 O O . LYS A 1 168 ? 21.423 -4.071 -25.885 1.00 54.88 168 LYS A O 1
#

Secondary structure (DSSP, 8-state):
-HHHHHHHHHHHHHHHHH-SSS-HHHHHHHHHHHHHHH-TT--HHHHHHHH---HHHHHHHHHHTTS-HHHHTTB--TTS-TT-TT-B-HHHHHHHHHTTT-HHHHHHHHHHHHH-SS---HHHHHHHHHHHHHHHHSPPP------SSHHHHHHHHHHHHHHHHHT-

Mean predicted aligned error: 9.4 Å

pLDDT: mean 86.83, std 11.18, range [47.59, 96.75]

Foldseek 3Di:
DVVVVLLVLLVVLLVQCPDQQDFLQNNLVSLVVSQVSVHPPDDVVVSCVSNVDDPVSNCLSVLLVLDDPVLSVQEGGDPPDPPDQLRHYSLLSVLLSLCSVPVVLSVVLSCCSRVPPHNDDSVVSNVSSCVVVCVVPPDPPDDDDDDPDPVRVVVVVVVVVVVVVVVD

Radius of gyration: 23.79 Å; Cα contacts (8 Å, |Δi|>4): 147; chains: 1; bounding box: 61×49×61 Å

Sequence (168 aa):
RDVADRDRLAIQLMENLQREDLSPIDKARGLLEYKQTLGPETQWKAVEELTGISERRRQQFLALLDLPEDIQQEIVALGSDRSTRNAITEKHARALLKLKKHPKQQRELFKRLRAGDESLSGSDAMKLAKQMLDPLESKPEKISFTYHSLPELIEQLKAKLAELEAMK

Solvent-accessible surface area (backbone atoms only — not comparable to full-atom values): 9706 Å² total; per-residue (Å²): 114,70,65,64,56,51,53,51,51,29,52,55,48,39,54,54,64,68,40,54,76,50,25,54,62,56,46,24,50,52,54,51,52,52,44,53,74,75,30,87,87,55,54,67,67,59,55,25,69,63,44,69,49,50,66,73,57,52,52,56,30,50,55,54,70,76,47,58,67,80,59,46,76,54,43,39,24,79,75,64,58,88,82,50,78,34,65,36,33,64,52,34,52,56,17,42,54,75,27,66,92,39,62,70,60,26,51,51,52,51,48,49,49,58,71,41,96,60,69,74,49,40,68,53,39,37,51,51,40,45,65,66,41,49,78,74,69,53,73,78,83,84,82,84,83,90,67,93,45,70,69,58,41,52,50,53,51,52,52,52,51,54,54,57,60,72,74,109

Nearest PDB structures (foldseek):
  2x0c-assembly1_A  TM=2.793E-01  e=2.556E+00  Mus musculus